Protein AF-A0A420HDI6-F1 (afdb_monomer)

Solvent-accessible surface area (backbone atoms only — not comparable to full-atom values): 6795 Å² total; per-residue (Å²): 134,84,81,79,83,80,74,70,61,40,79,44,73,47,68,53,88,83,75,74,81,52,66,47,82,46,78,45,56,69,89,54,77,85,88,84,82,95,74,91,57,77,62,56,55,53,51,51,48,51,65,66,46,51,60,56,54,50,50,51,53,51,53,56,70,74,46,60,88,82,56,79,60,80,68,58,57,52,52,54,52,52,51,57,55,65,74,48,72,84,78,66,77,85,80,72,88,76,89,76,134

pLDDT: mean 70.26, std 17.14, range [33.72, 93.38]

Nearest PDB structures (foldseek):
  6yws-assembly1_X  TM=9.882E-01  e=3.184E-02  Neurospora crassa OR74A

Structure (mmCIF, N/CA/C/O backbone):
data_AF-A0A420HDI6-F1
#
_entry.id   AF-A0A420HDI6-F1
#
loop_
_atom_site.group_PDB
_atom_site.id
_atom_site.type_symbol
_atom_site.label_atom_id
_atom_site.label_alt_id
_atom_site.label_comp_id
_atom_site.label_asym_id
_atom_site.label_entity_id
_atom_site.label_seq_id
_atom_site.pdbx_PDB_ins_code
_atom_site.Cartn_x
_atom_site.Cartn_y
_atom_site.Cartn_z
_atom_site.occupancy
_atom_site.B_iso_or_equiv
_atom_site.auth_seq_id
_atom_site.auth_comp_id
_atom_site.auth_asym_id
_atom_site.auth_atom_id
_atom_site.pdbx_PDB_model_num
ATOM 1 N N . MET A 1 1 ? -10.995 -6.901 36.959 1.00 53.78 1 MET A N 1
ATOM 2 C CA . MET A 1 1 ? -10.329 -6.450 35.713 1.00 53.78 1 MET A CA 1
ATOM 3 C C . MET A 1 1 ? -11.334 -5.670 34.866 1.00 53.78 1 MET A C 1
ATOM 5 O O . MET A 1 1 ? -12.302 -6.266 34.411 1.00 53.78 1 MET A O 1
ATOM 9 N N . ALA A 1 2 ? -11.171 -4.355 34.689 1.00 76.69 2 ALA A N 1
ATOM 10 C CA . ALA A 1 2 ? -12.068 -3.573 33.831 1.00 76.69 2 ALA A CA 1
ATOM 11 C C . ALA A 1 2 ? -11.808 -3.894 32.348 1.00 76.69 2 ALA A C 1
ATOM 13 O O . ALA A 1 2 ? -10.660 -3.972 31.907 1.00 76.69 2 ALA A O 1
ATOM 14 N N . LYS A 1 3 ? -12.872 -4.114 31.572 1.00 77.31 3 LYS A N 1
ATOM 15 C CA . LYS A 1 3 ? -12.772 -4.514 30.164 1.00 77.31 3 LYS A CA 1
ATOM 16 C C . LYS A 1 3 ? -12.265 -3.331 29.334 1.00 77.31 3 LYS A C 1
ATOM 18 O O . LYS A 1 3 ? -12.928 -2.300 29.263 1.00 77.31 3 LYS A O 1
ATOM 23 N N . LYS A 1 4 ? -11.090 -3.476 28.710 1.00 83.69 4 LYS A N 1
ATOM 24 C CA . LYS A 1 4 ? -10.487 -2.425 27.873 1.00 83.69 4 LYS A CA 1
ATOM 25 C C . LYS A 1 4 ? -11.460 -2.025 26.747 1.00 83.69 4 LYS A C 1
ATOM 27 O O . LYS A 1 4 ? -11.947 -2.915 26.038 1.00 83.69 4 LYS A O 1
ATOM 32 N N . PRO A 1 5 ? -11.756 -0.726 26.565 1.00 85.56 5 PRO A N 1
ATOM 33 C CA . PRO A 1 5 ? -12.704 -0.282 25.553 1.00 85.56 5 PRO A CA 1
ATOM 34 C C . PRO A 1 5 ? -12.176 -0.575 24.143 1.00 85.56 5 PRO A C 1
ATOM 36 O O . PRO A 1 5 ? -10.997 -0.388 23.837 1.00 85.56 5 PRO A O 1
ATOM 39 N N . LYS A 1 6 ? -13.060 -1.051 23.260 1.00 84.38 6 LYS A N 1
ATOM 40 C CA . LYS A 1 6 ? -12.726 -1.324 21.856 1.00 84.38 6 LYS A CA 1
ATOM 41 C C . LYS A 1 6 ? -12.580 -0.001 21.094 1.00 84.38 6 LYS A C 1
ATOM 43 O O . LYS A 1 6 ? -13.492 0.817 21.106 1.00 84.38 6 LYS A O 1
ATOM 48 N N . SER A 1 7 ? -11.467 0.169 20.372 1.00 86.25 7 SER A N 1
ATOM 49 C CA . SER A 1 7 ? -11.235 1.343 19.507 1.00 86.25 7 SER A CA 1
ATOM 50 C C . SER A 1 7 ? -12.353 1.552 18.468 1.00 86.25 7 SER A C 1
ATOM 52 O O . SER A 1 7 ? -12.913 0.597 17.930 1.00 86.25 7 SER A O 1
ATOM 54 N N . ARG A 1 8 ? -12.675 2.802 18.135 1.00 90.31 8 ARG A N 1
ATOM 55 C CA . ARG A 1 8 ? -13.686 3.132 17.109 1.00 90.31 8 ARG A CA 1
ATOM 56 C C . ARG A 1 8 ? -13.168 2.916 15.682 1.00 90.31 8 ARG A C 1
ATOM 58 O O . ARG A 1 8 ? -13.955 2.754 14.746 1.00 90.31 8 ARG A O 1
ATOM 65 N N . THR A 1 9 ? -11.849 2.850 15.534 1.00 91.38 9 THR A N 1
ATOM 66 C CA . THR A 1 9 ? -11.162 2.924 14.247 1.00 91.38 9 THR A CA 1
ATOM 67 C C . THR A 1 9 ? -10.203 1.751 14.077 1.00 91.38 9 THR A C 1
ATOM 69 O O . THR A 1 9 ? -9.606 1.274 15.044 1.00 91.38 9 THR A O 1
ATOM 72 N N . ILE A 1 10 ? -10.081 1.260 12.846 1.00 91.44 10 ILE A N 1
ATOM 73 C CA . ILE A 1 10 ? -9.206 0.147 12.468 1.00 91.44 10 ILE A CA 1
ATOM 74 C C . ILE A 1 10 ? -8.238 0.575 11.376 1.00 91.44 10 ILE A C 1
ATOM 76 O O . ILE A 1 10 ? -8.618 1.289 10.447 1.00 91.44 10 ILE A O 1
ATOM 80 N N . ALA A 1 11 ? -6.996 0.108 11.488 1.00 91.75 11 ALA A N 1
ATOM 81 C CA . ALA A 1 11 ? -6.035 0.162 10.400 1.00 91.75 11 ALA A CA 1
ATOM 82 C C . ALA A 1 11 ? -6.333 -0.973 9.413 1.00 91.75 11 ALA A C 1
ATOM 84 O O . ALA A 1 11 ? -6.567 -2.114 9.813 1.00 91.75 11 ALA A O 1
ATOM 85 N N . VAL A 1 12 ? -6.350 -0.653 8.126 1.00 90.19 12 VAL A N 1
ATOM 86 C CA . VAL A 1 12 ? -6.668 -1.568 7.030 1.00 90.19 12 VAL A CA 1
ATOM 87 C C . VAL A 1 12 ? -5.618 -1.405 5.944 1.00 90.19 12 VAL A C 1
ATOM 89 O O . VAL A 1 12 ? -5.164 -0.294 5.675 1.00 90.19 12 VAL A O 1
ATOM 92 N N . ARG A 1 13 ? -5.245 -2.514 5.307 1.00 92.12 13 ARG A N 1
ATOM 93 C CA . ARG A 1 13 ? -4.379 -2.522 4.128 1.00 92.12 13 ARG A CA 1
ATOM 94 C C . ARG A 1 13 ? -5.252 -2.548 2.879 1.00 92.12 13 ARG A C 1
ATOM 96 O O . ARG A 1 13 ? -6.006 -3.495 2.683 1.00 92.12 13 ARG A O 1
ATOM 103 N N . LEU A 1 14 ? -5.169 -1.502 2.063 1.00 89.38 14 LEU A N 1
ATOM 104 C CA . LEU A 1 14 ? -5.695 -1.519 0.698 1.00 89.38 14 LEU A CA 1
ATOM 105 C C . LEU A 1 14 ? -4.643 -2.144 -0.207 1.00 89.38 14 LEU A C 1
ATOM 107 O O . LEU A 1 14 ? -3.536 -1.615 -0.283 1.00 89.38 14 LEU A O 1
ATOM 111 N N . ILE 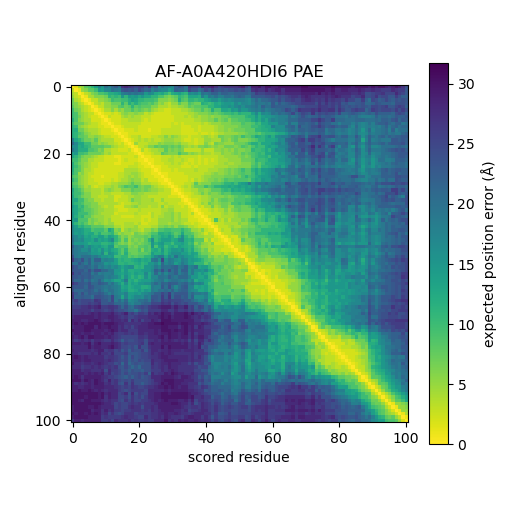A 1 15 ? -4.996 -3.257 -0.841 1.00 90.44 15 ILE A N 1
ATOM 112 C CA . ILE A 1 15 ? -4.116 -4.045 -1.707 1.00 90.44 15 ILE A CA 1
ATOM 113 C C . ILE A 1 15 ? -4.334 -3.605 -3.160 1.00 90.44 15 ILE A C 1
ATOM 115 O O . ILE A 1 15 ? -5.478 -3.382 -3.561 1.00 90.44 15 ILE A O 1
ATOM 119 N N . SER A 1 16 ? -3.248 -3.458 -3.923 1.00 87.44 16 SER A N 1
ATOM 120 C CA . SER A 1 16 ? -3.304 -3.139 -5.355 1.00 87.44 16 SER A CA 1
ATOM 121 C C . SER A 1 16 ? -3.992 -4.243 -6.166 1.00 87.44 16 SER A C 1
ATOM 123 O O . SER A 1 16 ? -3.824 -5.432 -5.890 1.00 87.44 16 SER A O 1
ATOM 125 N N . MET A 1 17 ? -4.752 -3.852 -7.192 1.00 88.69 17 MET A N 1
ATOM 126 C CA . MET A 1 17 ? -5.451 -4.789 -8.079 1.00 88.69 17 MET A CA 1
ATOM 127 C C . MET A 1 17 ? -4.540 -5.396 -9.151 1.00 88.69 17 MET A C 1
ATOM 129 O O . MET A 1 17 ? -4.863 -6.460 -9.670 1.00 88.69 17 MET A O 1
ATOM 133 N N . ALA A 1 18 ? -3.389 -4.786 -9.453 1.00 85.56 18 ALA A N 1
ATOM 134 C CA . ALA A 1 18 ? -2.469 -5.297 -10.472 1.00 85.56 18 ALA A CA 1
ATOM 135 C C . ALA A 1 18 ? -1.512 -6.389 -9.968 1.00 85.56 18 ALA A C 1
ATOM 137 O O . ALA A 1 18 ? -0.492 -6.662 -10.596 1.00 85.56 18 ALA A O 1
ATOM 138 N N . MET A 1 19 ? -1.825 -7.016 -8.828 1.00 85.31 19 MET A N 1
ATOM 139 C CA . MET A 1 19 ? -1.072 -8.149 -8.269 1.00 85.31 19 MET A CA 1
ATOM 140 C C . MET A 1 19 ? 0.427 -7.858 -8.046 1.00 8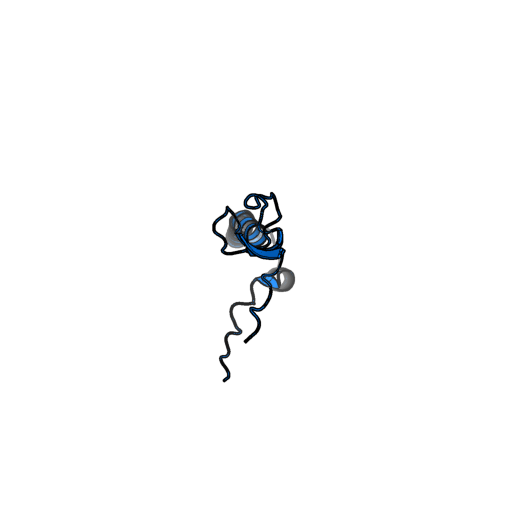5.31 19 MET A C 1
ATOM 142 O O . MET A 1 19 ? 1.257 -8.760 -8.080 1.00 85.31 19 MET A O 1
ATOM 146 N N . THR A 1 20 ? 0.786 -6.601 -7.776 1.00 85.75 20 THR A N 1
ATOM 147 C CA . THR A 1 20 ? 2.171 -6.154 -7.520 1.00 85.75 20 THR A CA 1
ATOM 148 C C . THR A 1 20 ? 2.650 -6.395 -6.090 1.00 85.75 20 THR A C 1
ATOM 150 O O . THR A 1 20 ? 3.829 -6.220 -5.791 1.00 85.75 20 THR A O 1
ATOM 153 N N . GLY A 1 21 ? 1.734 -6.729 -5.177 1.00 85.94 21 GLY A N 1
ATOM 154 C CA . GLY A 1 21 ? 2.013 -6.806 -3.742 1.00 85.94 21 GLY A CA 1
ATOM 155 C C . GLY A 1 21 ? 2.088 -5.446 -3.034 1.00 85.94 21 GLY A C 1
ATOM 156 O O . GLY A 1 21 ? 2.270 -5.417 -1.816 1.00 85.94 21 GLY A O 1
ATOM 157 N N . TYR A 1 22 ? 1.903 -4.321 -3.739 1.00 88.25 22 TYR A N 1
ATOM 158 C CA . TYR A 1 22 ? 1.841 -3.002 -3.108 1.00 88.25 22 TYR A CA 1
ATOM 159 C C . TYR A 1 22 ? 0.570 -2.855 -2.260 1.00 88.25 22 TYR A C 1
ATOM 161 O O . TYR A 1 22 ? -0.538 -3.209 -2.681 1.00 88.25 22 TYR A O 1
ATOM 169 N N . TYR A 1 23 ? 0.722 -2.295 -1.058 1.00 90.38 23 TYR A N 1
ATOM 170 C CA . TYR A 1 23 ? -0.402 -1.953 -0.200 1.00 90.38 23 TYR A CA 1
ATOM 171 C C . TYR A 1 23 ? -0.212 -0.603 0.482 1.00 90.38 23 TYR A C 1
ATOM 173 O O . TYR A 1 23 ? 0.899 -0.188 0.815 1.00 90.38 23 TYR A O 1
ATOM 181 N N . LYS A 1 24 ? -1.332 0.067 0.760 1.00 88.94 24 LYS A N 1
ATOM 182 C CA . LYS A 1 24 ? -1.357 1.301 1.548 1.00 88.94 24 LYS A CA 1
ATOM 183 C C . LYS A 1 24 ? -2.169 1.108 2.818 1.00 88.94 24 LYS A C 1
ATOM 185 O O . LYS A 1 24 ? -3.334 0.711 2.770 1.00 88.94 24 LYS A O 1
ATOM 190 N N . THR A 1 25 ? -1.555 1.421 3.955 1.00 92.12 25 THR A N 1
ATOM 191 C CA . THR A 1 25 ? -2.232 1.405 5.252 1.00 92.12 25 THR A CA 1
ATOM 192 C C . THR A 1 25 ? -3.089 2.654 5.388 1.00 92.12 25 THR A C 1
ATOM 194 O O . THR A 1 25 ? -2.582 3.770 5.299 1.00 92.12 25 THR A O 1
ATOM 197 N N . LEU A 1 26 ? -4.387 2.468 5.603 1.00 90.50 26 LEU A N 1
ATOM 198 C CA . LEU A 1 26 ? -5.337 3.535 5.897 1.00 90.50 26 LEU A CA 1
ATOM 199 C C . LEU A 1 26 ? -6.114 3.212 7.165 1.00 90.50 26 LEU A C 1
ATOM 201 O O . LEU A 1 26 ? -6.153 2.077 7.632 1.00 90.50 26 LEU A O 1
ATOM 205 N N . VAL A 1 27 ? -6.763 4.231 7.705 1.00 92.44 27 VAL A N 1
ATOM 206 C CA . VAL A 1 27 ? -7.526 4.150 8.941 1.00 92.44 27 VAL A CA 1
ATOM 207 C C . VAL A 1 27 ? -8.998 4.385 8.602 1.00 92.44 27 VAL A C 1
ATOM 209 O O . VAL A 1 27 ? -9.325 5.366 7.937 1.00 92.44 27 VAL A O 1
ATOM 212 N N . ARG A 1 28 ? -9.889 3.477 9.020 1.00 91.69 28 ARG A N 1
ATOM 213 C CA . ARG A 1 28 ? -11.341 3.596 8.793 1.00 91.69 28 ARG A CA 1
ATOM 214 C C . ARG A 1 28 ? -12.165 3.288 10.045 1.00 91.69 28 ARG A C 1
ATOM 216 O O . ARG A 1 28 ? -11.744 2.452 10.851 1.00 91.69 28 ARG A O 1
ATOM 223 N N . PRO A 1 29 ? -13.359 3.882 10.210 1.00 93.38 29 PRO A N 1
ATOM 224 C CA . PRO A 1 29 ? -14.308 3.465 11.239 1.00 93.38 29 PRO A CA 1
ATOM 225 C C . PRO A 1 29 ? -14.753 2.008 11.049 1.00 93.38 29 PRO A C 1
ATOM 227 O O . PRO A 1 29 ? -14.939 1.548 9.918 1.00 93.38 29 PRO A O 1
ATOM 230 N N . ARG A 1 30 ? -14.956 1.281 12.157 1.00 88.19 30 ARG A N 1
ATOM 231 C CA . ARG A 1 30 ? -15.353 -0.144 12.133 1.00 88.19 30 ARG A CA 1
ATOM 232 C C . ARG A 1 30 ? -16.717 -0.396 11.491 1.00 88.19 30 ARG A C 1
ATOM 234 O O . ARG A 1 30 ? -16.896 -1.426 10.856 1.00 88.19 30 ARG A O 1
ATOM 241 N N . THR A 1 31 ? -17.648 0.539 11.647 1.00 90.75 31 THR A N 1
ATOM 242 C CA . THR A 1 31 ? -19.024 0.439 11.138 1.00 90.75 31 THR A CA 1
ATOM 243 C C . THR A 1 31 ? -19.141 0.718 9.639 1.00 90.75 31 THR A C 1
ATOM 245 O O . THR A 1 31 ? -20.174 0.428 9.047 1.00 90.75 31 THR A O 1
ATOM 248 N N . HIS A 1 32 ? -18.102 1.279 9.011 1.00 90.00 32 HIS A N 1
ATOM 249 C CA . HIS A 1 32 ? -1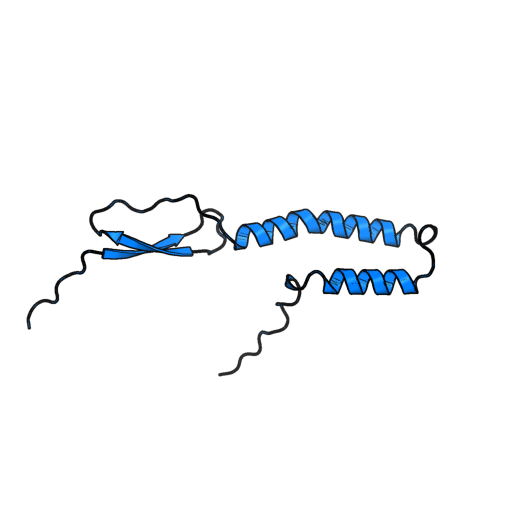8.127 1.602 7.588 1.00 90.00 32 HIS A CA 1
ATOM 250 C C . HIS A 1 32 ? -17.918 0.354 6.714 1.00 90.00 32 HIS A C 1
ATOM 252 O O . HIS A 1 32 ? -17.344 -0.649 7.150 1.00 90.00 32 HIS A O 1
ATOM 258 N N . ARG A 1 33 ? -18.326 0.437 5.445 1.00 89.50 33 ARG A N 1
ATOM 259 C CA . ARG A 1 33 ? -18.040 -0.579 4.424 1.00 89.50 33 ARG A CA 1
ATOM 260 C C . ARG A 1 33 ? -16.526 -0.690 4.149 1.00 89.50 33 ARG A C 1
ATOM 262 O O . ARG A 1 33 ? -15.775 0.244 4.468 1.00 89.50 33 ARG A O 1
ATOM 269 N N . PRO A 1 34 ? -16.056 -1.816 3.582 1.00 88.44 34 PRO A N 1
ATOM 270 C CA . PRO A 1 34 ? -14.686 -1.940 3.093 1.00 88.44 34 PRO A CA 1
ATOM 271 C C . PRO A 1 34 ? -14.328 -0.799 2.134 1.00 88.44 34 PRO A C 1
ATOM 273 O O . PRO A 1 34 ? -15.185 -0.292 1.416 1.00 88.44 34 PRO A O 1
ATOM 276 N N . LEU A 1 35 ? -13.066 -0.373 2.158 1.00 88.62 35 LEU A N 1
ATOM 277 C CA . LEU A 1 35 ? -12.588 0.698 1.289 1.00 88.62 35 LEU A CA 1
ATOM 278 C C . LEU A 1 35 ? -12.203 0.126 -0.077 1.00 88.62 35 LEU A C 1
ATOM 280 O O . LEU A 1 35 ? -11.479 -0.865 -0.139 1.00 88.62 35 LEU A O 1
ATOM 284 N N . SER A 1 36 ? 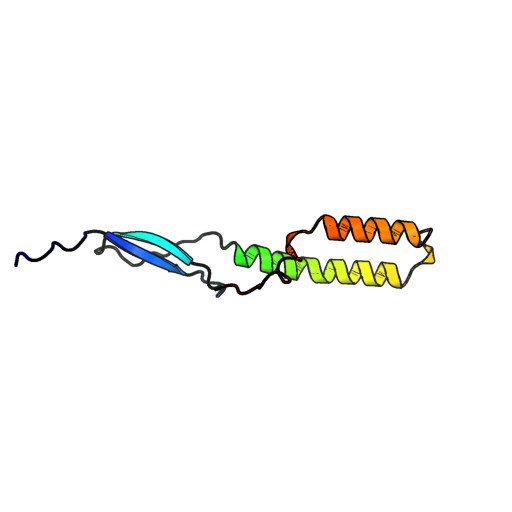-12.615 0.804 -1.143 1.00 86.50 36 SER A N 1
ATOM 285 C CA . SER A 1 36 ? -12.128 0.627 -2.511 1.00 86.50 36 SER A CA 1
ATOM 286 C C . SER A 1 36 ? -11.750 2.004 -3.056 1.00 86.50 36 SER A C 1
ATOM 288 O O . SER A 1 36 ? -12.500 2.968 -2.910 1.00 86.50 36 SER A O 1
ATOM 290 N N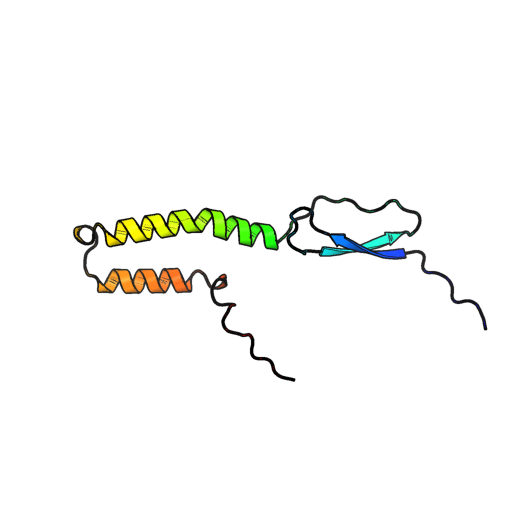 . MET A 1 37 ? -10.536 2.146 -3.587 1.00 89.25 37 MET A N 1
ATOM 291 C CA . MET A 1 37 ? -10.014 3.428 -4.068 1.00 89.25 37 MET A CA 1
ATOM 292 C C . MET A 1 37 ? -9.139 3.206 -5.293 1.00 89.25 37 MET A C 1
ATOM 294 O O . MET A 1 37 ? -8.361 2.255 -5.319 1.00 89.25 37 MET A O 1
ATOM 298 N N . LEU A 1 38 ? -9.196 4.137 -6.243 1.00 88.19 38 LEU A N 1
ATOM 299 C CA . LEU A 1 38 ? -8.220 4.231 -7.324 1.00 88.19 38 LEU A CA 1
ATOM 300 C C . LEU A 1 38 ? -7.026 5.052 -6.834 1.00 88.19 38 LEU A C 1
ATOM 302 O O . LEU A 1 38 ? -7.161 6.232 -6.507 1.00 88.19 38 LEU A O 1
ATOM 306 N N . LYS A 1 39 ? -5.867 4.406 -6.714 1.00 86.62 39 LYS A N 1
ATOM 307 C CA . LYS A 1 39 ? -4.611 5.029 -6.286 1.00 86.62 39 LYS A CA 1
ATOM 308 C C . LYS A 1 39 ? -3.473 4.576 -7.178 1.00 86.62 39 LYS A C 1
ATOM 310 O O . LYS A 1 39 ? -3.534 3.516 -7.785 1.00 86.62 39 LYS A O 1
ATOM 315 N N . TYR A 1 40 ? -2.435 5.399 -7.204 1.00 86.19 40 TYR A N 1
ATOM 316 C CA . TYR A 1 40 ? -1.197 5.085 -7.889 1.00 86.19 40 TYR A CA 1
ATOM 317 C C . TYR A 1 40 ? -0.461 3.921 -7.215 1.00 86.19 40 TYR A C 1
ATOM 319 O O . TYR A 1 40 ? -0.259 3.940 -5.995 1.00 86.19 40 TYR A O 1
ATOM 327 N N . ASP A 1 41 ? -0.036 2.958 -8.032 1.00 86.12 41 ASP A N 1
ATOM 328 C CA . ASP A 1 41 ? 0.874 1.885 -7.658 1.00 86.12 41 ASP A CA 1
ATOM 329 C C . ASP A 1 41 ? 2.276 2.172 -8.237 1.00 86.12 41 ASP A C 1
ATOM 331 O O . ASP A 1 41 ? 2.470 2.123 -9.458 1.00 86.12 41 ASP A O 1
ATOM 335 N N . PRO A 1 42 ? 3.272 2.495 -7.392 1.00 84.25 42 PRO A N 1
ATOM 336 C CA . PRO A 1 42 ? 4.622 2.787 -7.859 1.00 84.25 42 PRO A CA 1
ATOM 337 C C . PRO A 1 42 ? 5.335 1.575 -8.466 1.00 84.25 42 PRO A C 1
ATOM 339 O O . PRO A 1 42 ? 6.307 1.760 -9.193 1.00 84.25 42 PRO A O 1
ATOM 342 N N . VAL A 1 43 ? 4.897 0.346 -8.184 1.00 80.62 43 VAL A N 1
ATOM 343 C CA . VAL A 1 43 ?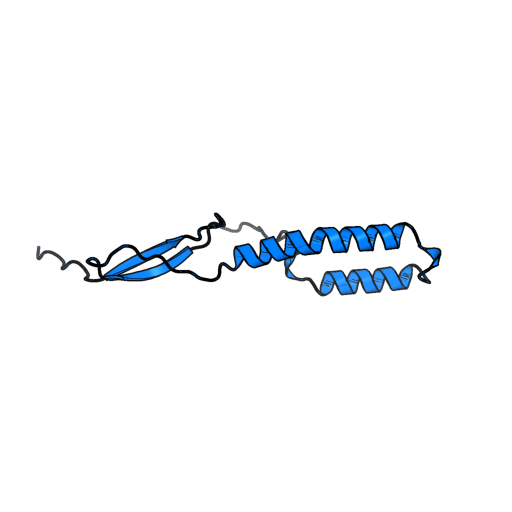 5.528 -0.863 -8.728 1.00 80.62 43 VAL A CA 1
ATOM 344 C C . VAL A 1 43 ? 5.130 -1.052 -10.189 1.00 80.62 43 VAL A C 1
ATOM 346 O O . VAL A 1 43 ? 5.974 -1.370 -11.027 1.00 80.62 43 VAL A O 1
ATOM 349 N N . GLU A 1 44 ? 3.865 -0.790 -10.521 1.00 76.88 44 GLU A N 1
ATOM 350 C CA . GLU A 1 44 ? 3.368 -0.898 -11.895 1.00 76.88 44 GLU A CA 1
ATOM 351 C C . GLU A 1 44 ? 4.101 0.046 -12.842 1.00 76.88 44 GLU A C 1
ATOM 353 O O . GLU A 1 44 ? 4.486 -0.359 -13.935 1.00 76.88 44 GLU A O 1
ATOM 358 N N . SER A 1 45 ? 4.342 1.293 -12.438 1.00 75.56 45 SER A N 1
ATOM 359 C CA . SER A 1 45 ? 5.005 2.270 -13.307 1.00 75.56 45 SER A CA 1
ATOM 360 C C . SER A 1 45 ? 6.449 1.883 -13.627 1.00 75.56 45 SER A C 1
ATOM 362 O O . SER A 1 45 ? 6.895 2.054 -14.762 1.00 75.56 45 SER A O 1
ATOM 364 N N . VAL A 1 46 ? 7.169 1.297 -12.667 1.00 70.25 46 VAL A N 1
ATOM 365 C CA . VAL A 1 46 ? 8.527 0.779 -12.874 1.00 70.25 46 VAL A CA 1
ATOM 366 C C . VAL A 1 46 ? 8.499 -0.413 -13.833 1.00 70.25 46 VAL A C 1
ATOM 368 O O . VAL A 1 46 ? 9.282 -0.455 -14.784 1.00 70.25 46 VAL A O 1
ATOM 371 N N . VAL A 1 47 ? 7.559 -1.344 -13.648 1.00 69.81 47 VAL A N 1
ATOM 372 C CA . VAL A 1 47 ? 7.407 -2.530 -14.509 1.00 69.81 47 VAL A CA 1
ATOM 373 C C . VAL A 1 47 ? 6.987 -2.150 -15.929 1.00 69.81 47 VAL A C 1
ATOM 375 O O . VAL A 1 47 ? 7.554 -2.655 -16.899 1.00 69.81 47 VAL A O 1
ATOM 378 N N . LEU A 1 48 ? 6.015 -1.251 -16.076 1.00 68.31 48 LEU A N 1
ATOM 379 C CA . LEU A 1 48 ? 5.540 -0.776 -17.374 1.00 68.31 48 LEU A CA 1
ATOM 380 C C . LEU A 1 48 ? 6.638 -0.015 -18.110 1.00 68.31 48 LEU A C 1
ATOM 382 O O . LEU A 1 48 ? 6.839 -0.242 -19.304 1.00 68.31 48 LEU A O 1
ATOM 386 N N . ARG A 1 49 ? 7.403 0.830 -17.414 1.00 64.81 49 ARG A N 1
ATOM 387 C CA . ARG A 1 49 ? 8.537 1.542 -18.013 1.00 64.81 49 ARG A CA 1
ATOM 388 C C . ARG A 1 49 ? 9.619 0.577 -18.486 1.00 64.81 49 ARG A C 1
ATOM 390 O O . ARG A 1 49 ? 10.084 0.712 -19.612 1.00 64.81 49 ARG A O 1
ATOM 397 N N . ALA A 1 50 ? 9.966 -0.427 -17.684 1.00 67.00 50 ALA A N 1
ATOM 398 C CA . ALA A 1 50 ? 10.912 -1.462 -18.091 1.00 67.00 50 ALA A CA 1
ATOM 399 C C . ALA A 1 50 ? 10.414 -2.246 -19.320 1.00 67.00 50 ALA A C 1
ATOM 401 O O . ALA A 1 50 ? 11.154 -2.401 -20.289 1.00 67.00 50 ALA A O 1
ATOM 402 N N . LYS A 1 51 ? 9.147 -2.680 -19.332 1.00 64.75 51 LYS A N 1
ATOM 403 C CA . LYS A 1 51 ? 8.561 -3.439 -20.454 1.00 64.75 51 LYS A CA 1
ATOM 404 C C . LYS A 1 51 ? 8.475 -2.640 -21.752 1.00 64.75 51 LYS A C 1
ATOM 406 O O . LYS A 1 51 ? 8.705 -3.199 -22.817 1.00 64.75 51 LYS A O 1
ATOM 411 N N . THR A 1 52 ? 8.134 -1.359 -21.673 1.00 67.25 52 THR A N 1
ATOM 412 C CA . THR A 1 52 ? 7.943 -0.505 -22.857 1.00 67.25 52 THR A CA 1
ATOM 413 C C . THR A 1 52 ? 9.258 0.002 -23.443 1.00 67.25 52 THR A C 1
ATOM 415 O O . THR A 1 52 ? 9.364 0.141 -24.658 1.00 67.25 52 THR A O 1
ATOM 418 N N . TRP A 1 53 ? 10.281 0.229 -22.615 1.00 59.09 53 TRP A N 1
ATOM 419 C CA . TRP A 1 53 ? 11.576 0.741 -23.079 1.00 59.09 53 TRP A CA 1
ATOM 420 C C . TRP A 1 53 ? 12.569 -0.348 -23.500 1.00 59.09 53 TRP A C 1
ATOM 422 O O . TRP A 1 53 ? 13.412 -0.091 -24.357 1.00 59.09 53 TRP A O 1
ATOM 432 N N . TRP A 1 54 ? 12.475 -1.562 -22.948 1.00 59.53 54 TRP A N 1
ATOM 433 C CA . TRP A 1 54 ? 13.394 -2.667 -23.260 1.00 59.53 54 TRP A CA 1
ATOM 434 C C . TRP A 1 54 ? 13.450 -3.080 -24.748 1.00 59.53 54 TRP A C 1
ATOM 436 O O . TRP A 1 54 ? 14.542 -3.355 -25.250 1.00 59.53 54 TRP A O 1
ATOM 446 N N . PRO A 1 55 ? 12.335 -3.104 -25.504 1.00 70.25 55 PRO A N 1
ATOM 447 C CA . PRO A 1 55 ? 12.375 -3.411 -26.934 1.00 70.25 55 PRO A CA 1
ATOM 448 C C . PRO A 1 55 ? 13.071 -2.313 -27.745 1.00 70.25 55 PRO A C 1
ATOM 450 O O . PRO A 1 55 ? 13.833 -2.611 -28.663 1.00 70.25 55 PRO A O 1
ATOM 453 N N . VAL A 1 56 ? 12.851 -1.047 -27.375 1.00 71.69 56 VAL A N 1
ATOM 454 C CA . VAL A 1 56 ? 13.425 0.122 -28.056 1.00 71.69 56 VAL A CA 1
ATOM 455 C C . VAL A 1 56 ? 14.941 0.146 -27.884 1.00 71.69 56 VAL A C 1
ATOM 457 O O . VAL A 1 56 ? 15.673 0.320 -28.857 1.00 71.69 56 VAL A O 1
ATOM 460 N N . THR A 1 57 ? 15.437 -0.108 -26.671 1.00 67.12 57 THR A N 1
ATOM 461 C CA . THR A 1 57 ? 16.883 -0.166 -26.417 1.00 67.12 57 THR A CA 1
ATOM 462 C C . THR A 1 57 ? 17.545 -1.354 -27.115 1.00 67.12 57 THR A C 1
ATOM 464 O O . THR A 1 57 ? 18.626 -1.186 -27.677 1.00 67.12 57 THR A O 1
ATOM 467 N N . LYS A 1 58 ? 16.895 -2.527 -27.174 1.00 67.88 58 LYS A N 1
ATOM 468 C CA . LYS A 1 58 ? 17.405 -3.674 -27.949 1.00 67.88 58 LYS A CA 1
ATOM 469 C C . LYS A 1 58 ? 17.460 -3.406 -29.450 1.00 67.88 58 LYS A C 1
ATOM 471 O O . LYS A 1 58 ? 18.416 -3.824 -30.099 1.00 67.88 58 LYS A O 1
ATOM 476 N N . TYR A 1 59 ? 16.454 -2.733 -30.004 1.00 69.81 59 TYR A N 1
ATOM 477 C CA . TYR A 1 59 ? 16.429 -2.378 -31.422 1.00 69.81 59 TYR A CA 1
ATOM 478 C C . TYR A 1 59 ? 17.561 -1.407 -31.768 1.00 69.81 59 TYR A C 1
ATOM 480 O O . TYR A 1 59 ? 18.318 -1.662 -32.700 1.00 69.81 59 TYR A O 1
ATOM 488 N N . ILE A 1 60 ? 17.748 -0.362 -30.959 1.00 69.31 60 ILE A N 1
ATOM 489 C CA . ILE A 1 60 ? 18.852 0.596 -31.120 1.00 69.31 60 ILE A CA 1
ATOM 490 C C . ILE A 1 60 ? 20.207 -0.113 -31.025 1.00 69.31 60 ILE A C 1
ATOM 492 O O . ILE A 1 60 ? 21.066 0.102 -31.873 1.00 69.31 60 ILE A O 1
ATOM 496 N N . GLN A 1 61 ? 20.390 -1.007 -30.048 1.00 63.47 61 GLN A N 1
ATOM 497 C CA . GLN A 1 61 ? 21.636 -1.760 -29.890 1.00 63.47 61 GLN A CA 1
ATOM 498 C C . GLN A 1 61 ? 21.912 -2.691 -31.082 1.00 63.47 61 GLN A C 1
ATOM 500 O O . GLN A 1 61 ? 23.055 -2.810 -31.513 1.00 63.47 61 GLN A O 1
ATOM 505 N N . LYS A 1 62 ? 20.874 -3.320 -31.650 1.00 65.50 62 LYS A N 1
ATOM 506 C CA . LYS A 1 62 ? 21.002 -4.160 -32.850 1.00 65.50 62 LYS A CA 1
ATOM 507 C C . LYS A 1 62 ? 21.349 -3.331 -34.089 1.00 65.50 62 LYS A C 1
ATOM 509 O O . LYS A 1 62 ? 22.197 -3.752 -34.863 1.00 65.50 62 LYS A O 1
ATOM 514 N N . VAL A 1 63 ? 20.731 -2.163 -34.262 1.00 67.19 63 VAL A N 1
ATOM 515 C CA . VAL A 1 63 ? 21.027 -1.252 -35.381 1.00 67.19 63 VAL A CA 1
ATOM 516 C C . VAL A 1 63 ? 22.450 -0.695 -35.275 1.00 67.19 63 VAL A C 1
ATOM 518 O O . VAL A 1 63 ? 23.171 -0.723 -36.267 1.00 67.19 63 VAL A O 1
ATOM 521 N N . LEU A 1 64 ? 22.893 -0.296 -34.075 1.00 63.81 64 LEU A N 1
ATOM 522 C CA . LEU A 1 64 ? 24.279 0.128 -33.835 1.00 63.81 64 LEU A CA 1
ATOM 523 C C . LEU A 1 64 ? 25.300 -0.982 -34.135 1.00 63.81 64 LEU A C 1
ATOM 525 O O . LEU A 1 64 ? 26.396 -0.689 -34.594 1.00 63.81 64 LEU A O 1
ATOM 529 N N . PHE A 1 65 ? 24.959 -2.248 -33.871 1.00 62.22 65 PHE A N 1
ATOM 530 C CA . PHE A 1 65 ? 25.866 -3.379 -34.093 1.00 62.22 65 PHE A CA 1
ATOM 531 C C . PHE A 1 65 ? 25.951 -3.815 -35.567 1.00 62.22 65 PHE A C 1
ATOM 533 O O . PHE A 1 65 ? 26.964 -4.365 -35.985 1.00 62.22 65 PHE A O 1
ATOM 540 N N . VAL A 1 66 ? 24.896 -3.588 -36.357 1.00 64.44 66 VAL A N 1
ATOM 541 C CA . VAL A 1 66 ? 24.817 -4.010 -37.770 1.00 64.44 66 VAL A CA 1
ATOM 542 C C . VAL A 1 66 ? 25.365 -2.950 -38.735 1.00 64.44 66 VAL A C 1
ATOM 544 O O . VAL A 1 66 ? 25.725 -3.294 -39.854 1.00 64.44 66 VAL A O 1
ATOM 547 N N . MET A 1 67 ? 25.468 -1.683 -38.321 1.00 54.31 67 MET A N 1
ATOM 548 C CA . MET A 1 67 ? 25.940 -0.572 -39.165 1.00 54.31 67 MET A CA 1
ATOM 549 C C . MET A 1 67 ? 27.059 0.231 -38.471 1.00 54.31 67 MET A C 1
ATOM 551 O O . MET A 1 67 ? 26.849 1.395 -38.121 1.00 54.31 67 MET A O 1
ATOM 555 N N . PRO A 1 68 ? 28.254 -0.355 -38.256 1.00 59.00 68 PRO A N 1
ATOM 556 C CA . PRO A 1 68 ? 29.381 0.363 -37.653 1.00 59.00 68 PRO A CA 1
ATOM 557 C C . PRO A 1 68 ? 29.952 1.462 -38.567 1.00 59.00 68 PRO A C 1
ATOM 559 O O . PRO A 1 68 ? 30.663 2.339 -38.099 1.00 59.00 68 PRO A O 1
ATOM 562 N N . GLU A 1 69 ? 29.627 1.444 -39.861 1.00 61.16 69 GLU A N 1
ATOM 563 C CA . GLU A 1 69 ? 30.190 2.351 -40.872 1.00 61.16 69 GLU A CA 1
ATOM 564 C C . GLU A 1 69 ? 29.578 3.765 -40.853 1.00 61.16 69 GLU A C 1
ATOM 566 O O . GLU A 1 69 ? 30.132 4.683 -41.449 1.00 61.16 69 GLU A O 1
ATOM 571 N N . VAL A 1 70 ? 28.452 3.964 -40.156 1.00 60.81 70 VAL A N 1
ATOM 572 C CA . VAL A 1 70 ? 27.727 5.253 -40.112 1.00 60.81 70 VAL A CA 1
ATOM 573 C C . VAL A 1 70 ? 28.126 6.111 -38.900 1.00 60.81 70 VAL A C 1
ATOM 575 O O . VAL A 1 70 ? 27.908 7.321 -38.900 1.00 60.81 70 VAL A O 1
ATOM 578 N N . PHE A 1 71 ? 28.734 5.516 -37.870 1.00 54.66 71 PHE A N 1
ATOM 579 C CA . PHE A 1 71 ? 29.179 6.218 -36.665 1.00 54.66 71 PHE A CA 1
ATOM 580 C C . PHE A 1 71 ? 30.691 6.050 -36.508 1.00 54.66 71 PHE A C 1
ATOM 582 O O . PHE A 1 71 ? 31.168 4.966 -36.186 1.00 54.66 71 PHE A O 1
ATOM 589 N N . GLY A 1 72 ? 31.433 7.130 -36.762 1.00 60.69 72 GLY A N 1
ATOM 590 C CA . GLY A 1 72 ? 32.888 7.167 -36.622 1.00 60.69 72 GLY A CA 1
ATOM 591 C C . GLY A 1 72 ? 33.387 6.757 -35.230 1.00 60.69 72 GLY A C 1
ATOM 592 O O . GLY A 1 72 ? 32.669 6.876 -34.238 1.00 60.69 72 GLY A O 1
ATOM 593 N N . ASP A 1 73 ? 34.630 6.274 -35.220 1.00 62.97 73 ASP A N 1
ATOM 594 C CA . ASP A 1 73 ? 35.502 5.902 -34.100 1.00 62.97 73 ASP A CA 1
ATOM 595 C C . ASP A 1 73 ? 34.865 5.092 -32.937 1.00 62.97 73 ASP A C 1
ATOM 597 O O . ASP A 1 73 ? 34.159 5.632 -32.080 1.00 62.97 73 ASP A O 1
ATOM 601 N N . PRO A 1 74 ? 35.201 3.789 -32.793 1.00 59.16 74 PRO A N 1
ATOM 602 C CA . PRO A 1 74 ? 34.627 2.885 -31.781 1.00 59.16 74 PRO A CA 1
ATOM 603 C C . PRO A 1 74 ? 34.757 3.333 -30.310 1.00 59.16 74 PRO A C 1
ATOM 605 O O . PRO A 1 74 ? 34.031 2.837 -29.446 1.00 59.16 74 PRO A O 1
ATOM 608 N N . LEU A 1 75 ? 35.684 4.249 -30.005 1.00 59.41 75 LEU A N 1
ATOM 609 C CA . LEU A 1 75 ? 35.982 4.730 -28.650 1.00 59.41 75 LEU A CA 1
ATOM 610 C C . LEU A 1 75 ? 34.959 5.763 -28.138 1.00 59.41 75 LEU A C 1
ATOM 612 O O . LEU A 1 75 ? 34.634 5.765 -26.948 1.00 59.41 75 LEU A O 1
ATOM 616 N N . GLU A 1 76 ? 34.377 6.575 -29.024 1.00 57.47 76 GLU A N 1
ATOM 617 C CA . GLU A 1 76 ? 33.366 7.589 -28.678 1.00 57.47 76 GLU A CA 1
ATOM 618 C C . GLU A 1 76 ? 32.013 6.944 -28.334 1.00 57.47 76 GLU A C 1
ATOM 620 O O . GLU A 1 76 ? 31.352 7.301 -27.351 1.00 57.47 76 GLU A O 1
ATOM 625 N N . LEU A 1 77 ? 31.632 5.898 -29.075 1.00 57.19 77 LEU A N 1
ATOM 626 C CA . LEU A 1 77 ? 30.413 5.127 -28.810 1.00 57.19 77 LEU A CA 1
ATOM 627 C C . LEU A 1 77 ? 30.458 4.422 -27.448 1.00 57.19 77 LEU A C 1
ATOM 629 O O . LEU A 1 77 ? 29.434 4.326 -26.764 1.00 57.19 77 LEU A O 1
ATOM 633 N N . HIS A 1 78 ? 31.640 3.979 -27.015 1.00 56.97 78 HIS A N 1
ATOM 634 C CA . HIS A 1 78 ? 31.826 3.339 -25.714 1.00 56.97 78 HIS A CA 1
ATOM 635 C C . HIS A 1 78 ? 31.634 4.339 -24.557 1.00 56.97 78 HIS A C 1
ATOM 637 O O . HIS A 1 78 ? 30.980 4.017 -23.561 1.00 56.97 78 HIS A O 1
ATOM 643 N N . HIS A 1 79 ? 32.108 5.581 -24.705 1.00 55.03 79 HIS A N 1
ATOM 644 C CA . H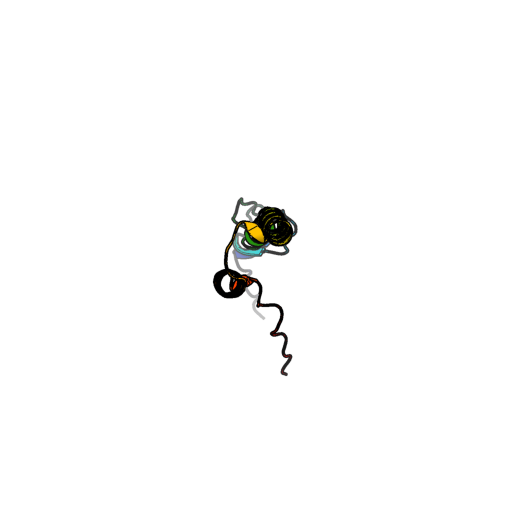IS A 1 79 ? 31.862 6.658 -23.740 1.00 55.03 79 HIS A CA 1
ATOM 645 C C . HIS A 1 79 ? 30.386 7.070 -23.680 1.00 55.03 79 HIS A C 1
ATOM 647 O O . HIS A 1 79 ? 29.832 7.195 -22.584 1.00 55.03 79 HIS A O 1
ATOM 653 N N . ILE A 1 80 ? 29.709 7.195 -24.823 1.00 60.44 80 ILE A N 1
ATOM 654 C CA . ILE A 1 80 ? 28.271 7.508 -24.881 1.00 60.44 80 ILE A CA 1
ATOM 655 C C . ILE A 1 80 ? 27.438 6.386 -24.238 1.00 60.44 80 ILE A C 1
ATOM 657 O O . ILE A 1 80 ? 26.504 6.661 -23.478 1.00 60.44 80 ILE A O 1
ATOM 661 N N . PHE A 1 81 ? 27.801 5.121 -24.462 1.00 56.84 81 PHE A N 1
ATOM 662 C CA . PHE A 1 81 ? 27.131 3.970 -23.850 1.00 56.84 81 PHE A CA 1
ATOM 663 C C . PHE A 1 81 ? 27.327 3.920 -22.325 1.00 56.84 81 PHE A C 1
ATOM 665 O O . PHE A 1 81 ? 26.370 3.674 -21.582 1.00 56.84 81 PHE A O 1
ATOM 672 N N . ILE A 1 82 ? 28.532 4.232 -21.834 1.00 61.12 82 ILE A N 1
ATOM 673 C CA . ILE A 1 82 ? 28.827 4.359 -20.396 1.00 61.12 82 ILE A CA 1
ATOM 674 C C . ILE A 1 82 ? 28.029 5.515 -19.768 1.00 61.12 82 ILE A C 1
ATOM 676 O O . ILE A 1 82 ? 27.469 5.353 -18.679 1.00 61.12 82 ILE A O 1
ATOM 680 N N . ILE A 1 83 ? 27.903 6.655 -20.453 1.00 60.69 83 ILE A N 1
ATOM 681 C CA . ILE A 1 83 ? 27.107 7.810 -19.998 1.00 60.69 83 ILE A CA 1
ATOM 682 C C . ILE A 1 83 ? 25.609 7.463 -19.940 1.00 60.69 83 ILE A C 1
ATOM 684 O O . ILE A 1 83 ? 24.939 7.777 -18.952 1.00 60.69 83 ILE A O 1
ATOM 688 N N . LEU A 1 84 ? 25.080 6.755 -20.942 1.00 57.62 84 LEU A N 1
ATOM 689 C CA . LEU A 1 84 ? 23.692 6.275 -20.966 1.00 57.62 84 LEU A CA 1
ATOM 690 C C . LEU A 1 84 ? 23.402 5.262 -19.847 1.00 57.62 84 LEU A C 1
ATOM 692 O O . LEU A 1 84 ? 22.354 5.352 -19.202 1.00 57.62 84 LEU A O 1
ATOM 696 N N . LYS A 1 85 ? 24.343 4.355 -19.551 1.00 56.41 85 LYS A N 1
ATOM 697 C CA . LYS A 1 85 ? 24.275 3.428 -18.404 1.00 56.41 85 LYS A CA 1
ATOM 698 C C . LYS A 1 85 ? 24.293 4.165 -17.060 1.00 56.41 85 LYS A C 1
ATOM 700 O O . LYS A 1 85 ? 23.501 3.829 -16.183 1.00 56.41 85 LYS A O 1
ATOM 705 N N . LYS A 1 86 ? 25.122 5.205 -16.903 1.00 56.66 86 LYS A N 1
ATOM 706 C CA . LYS A 1 86 ? 25.172 6.046 -15.687 1.00 56.66 86 LYS A CA 1
ATOM 707 C C . LYS A 1 86 ? 23.888 6.858 -15.462 1.00 56.66 86 LYS A C 1
ATOM 709 O O . LYS A 1 86 ? 23.534 7.128 -14.319 1.00 56.66 86 LYS A O 1
ATOM 714 N N . LYS A 1 87 ? 23.160 7.212 -16.529 1.00 52.84 87 LYS A N 1
ATOM 715 C CA . LYS A 1 87 ? 21.904 7.987 -16.471 1.00 52.84 87 LYS A CA 1
ATOM 716 C C . LYS A 1 87 ? 20.669 7.147 -16.081 1.00 52.84 87 LYS A C 1
ATOM 718 O O . LYS A 1 87 ? 19.608 7.718 -15.836 1.00 52.84 87 LYS A O 1
ATOM 723 N N . GLN A 1 88 ? 20.792 5.816 -15.966 1.00 49.78 88 GLN A N 1
ATOM 724 C CA . GLN A 1 88 ? 19.751 4.915 -15.440 1.00 49.78 88 GLN A CA 1
ATOM 725 C C . GLN A 1 88 ? 20.184 4.219 -14.128 1.00 49.78 88 GLN A C 1
ATOM 727 O O . GLN A 1 88 ? 20.483 3.027 -14.126 1.00 49.78 88 GLN A O 1
ATOM 732 N N . PRO A 1 89 ? 20.172 4.913 -12.975 1.00 48.09 89 PRO A N 1
ATOM 733 C CA . PRO A 1 89 ? 20.651 4.352 -11.704 1.00 48.09 89 PRO A CA 1
ATOM 734 C C . PRO A 1 89 ? 19.761 3.247 -11.098 1.00 48.09 89 PRO A C 1
ATOM 736 O O . PRO A 1 89 ? 20.180 2.559 -10.175 1.00 48.09 89 PRO A O 1
ATOM 739 N N . HIS A 1 90 ? 18.543 3.038 -11.605 1.00 52.28 90 HIS A N 1
ATOM 740 C CA . HIS A 1 90 ? 17.563 2.112 -11.018 1.00 52.28 90 HIS A CA 1
ATOM 741 C C . HIS A 1 90 ? 17.736 0.640 -11.441 1.00 52.28 90 HIS A C 1
ATOM 743 O O . HIS A 1 90 ? 16.979 -0.209 -10.984 1.00 52.28 90 HIS A O 1
ATOM 749 N N . LEU A 1 91 ? 18.717 0.333 -12.299 1.00 48.16 91 LEU A N 1
ATOM 750 C CA . LEU A 1 91 ? 19.041 -1.034 -12.736 1.00 48.16 91 LEU A CA 1
ATOM 751 C C . LEU A 1 91 ? 20.199 -1.678 -11.947 1.00 48.16 91 LEU A C 1
ATOM 753 O O . LEU A 1 91 ? 20.495 -2.846 -12.176 1.00 48.16 91 LEU A O 1
ATOM 757 N N . ASN A 1 92 ? 20.835 -0.956 -11.014 1.00 47.19 92 ASN A N 1
ATOM 758 C CA . ASN A 1 92 ? 21.979 -1.458 -10.233 1.00 47.19 92 ASN A CA 1
ATOM 759 C C . ASN A 1 92 ? 21.618 -1.914 -8.805 1.00 47.19 92 ASN A C 1
ATOM 761 O O . ASN A 1 92 ? 22.509 -2.215 -8.016 1.00 47.19 92 ASN A O 1
ATOM 765 N N . SER A 1 93 ? 20.336 -1.994 -8.442 1.00 46.12 93 SER A N 1
ATOM 766 C CA . SER A 1 93 ? 19.911 -2.426 -7.099 1.00 46.12 93 SER A CA 1
ATOM 767 C C . SER A 1 93 ? 19.935 -3.948 -6.880 1.00 46.12 93 SER A C 1
ATOM 769 O O . SER A 1 93 ? 19.549 -4.408 -5.811 1.00 46.12 93 SER A O 1
ATOM 771 N N . SER A 1 94 ? 20.421 -4.746 -7.839 1.00 41.78 94 SER A N 1
ATOM 772 C CA . SER A 1 94 ? 20.538 -6.208 -7.700 1.00 41.78 94 SER A CA 1
ATOM 773 C C . SER A 1 94 ? 21.897 -6.701 -7.171 1.00 41.78 94 SER A C 1
ATOM 775 O O . SER A 1 94 ? 22.170 -7.893 -7.255 1.00 41.78 94 SER A O 1
ATOM 777 N N . LEU A 1 95 ? 22.756 -5.823 -6.638 1.00 40.84 95 LEU A N 1
ATOM 778 C CA . LEU A 1 95 ? 24.097 -6.165 -6.121 1.00 40.84 95 LEU A CA 1
ATOM 779 C C . LEU A 1 95 ? 24.329 -5.658 -4.684 1.00 40.84 95 LEU A C 1
ATOM 781 O O . LEU A 1 95 ? 25.385 -5.131 -4.351 1.00 40.84 95 LEU A O 1
ATOM 785 N N . GLY A 1 96 ? 23.323 -5.813 -3.820 1.00 33.72 96 GLY A N 1
ATOM 786 C CA . GLY A 1 96 ? 23.397 -5.375 -2.424 1.00 33.72 96 GLY A CA 1
ATOM 787 C C . GLY A 1 96 ? 22.466 -6.134 -1.482 1.00 33.72 96 GLY A C 1
ATOM 788 O O . GLY A 1 96 ? 21.842 -5.518 -0.630 1.00 33.72 96 GLY A O 1
ATOM 789 N N . TYR A 1 97 ? 22.349 -7.455 -1.640 1.00 34.97 97 TYR A N 1
ATOM 790 C CA . TYR A 1 97 ? 21.991 -8.325 -0.518 1.00 34.97 97 TYR A CA 1
ATOM 791 C C . TYR A 1 97 ? 23.300 -8.811 0.107 1.00 34.97 97 TYR A C 1
ATOM 793 O O . TYR A 1 97 ? 23.808 -9.870 -0.247 1.00 34.97 97 TYR A O 1
ATOM 801 N N . VAL A 1 98 ? 23.863 -8.005 1.006 1.00 34.78 98 VAL A N 1
ATOM 802 C CA . VAL A 1 98 ? 24.716 -8.536 2.070 1.00 34.78 98 VAL A CA 1
ATOM 803 C C . VAL A 1 98 ? 23.806 -8.657 3.277 1.00 34.78 98 VAL A C 1
ATOM 805 O O . VAL A 1 98 ? 23.333 -7.673 3.837 1.00 34.78 98 VAL A O 1
ATOM 808 N N . SER A 1 99 ? 23.480 -9.903 3.584 1.00 35.25 99 SER A N 1
ATOM 809 C CA . SER A 1 99 ? 23.027 -10.333 4.891 1.00 35.25 99 SER A CA 1
ATOM 810 C C . SER A 1 99 ? 24.079 -9.962 5.930 1.00 35.25 99 SER A C 1
ATOM 812 O O . SER A 1 99 ? 25.178 -10.508 5.875 1.00 35.25 99 SER A O 1
ATOM 814 N N . GLU A 1 100 ? 23.732 -9.119 6.892 1.00 36.09 100 GLU A N 1
ATOM 815 C CA . GLU A 1 100 ? 24.364 -9.155 8.206 1.00 36.09 100 GLU A CA 1
ATOM 816 C C . GLU A 1 100 ? 23.277 -9.170 9.281 1.00 36.09 100 GLU A C 1
ATOM 818 O O . GLU A 1 100 ? 22.244 -8.502 9.180 1.00 36.09 100 GLU A O 1
ATOM 823 N N . ILE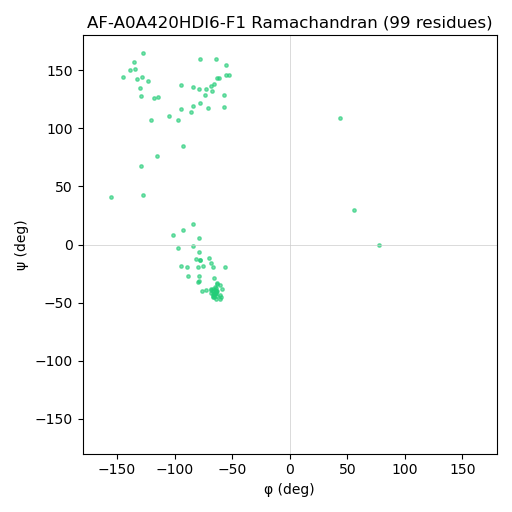 A 1 101 ? 23.530 -10.079 10.217 1.00 35.66 101 ILE A N 1
ATOM 824 C CA . ILE A 1 101 ? 22.874 -10.324 11.499 1.00 35.66 101 ILE A CA 1
ATOM 825 C C . ILE A 1 101 ? 23.124 -9.129 12.419 1.00 35.66 101 ILE A C 1
ATOM 827 O O . ILE A 1 101 ? 24.246 -8.581 12.355 1.00 35.66 101 ILE A O 1
#

Radius of gyration: 24.59 Å; Cα contacts (8 Å, |Δi|>4): 42; chains: 1; bounding box: 55×18×77 Å

Secondary structure (DSSP, 8-state):
-PPPPPPSEEEEEEEPTTSS--EEEEEEETTSPPP------HHHHHHHHHHHHHHHHHHHHHHHHH-GGGS--HHHHHHHHHHHHHT-GGG-TTS------

Organism: NCBI:txid62708

InterPro domains:
  IPR011332 Zinc-binding ribosomal protein [SSF57829] (5-44)
  IPR038584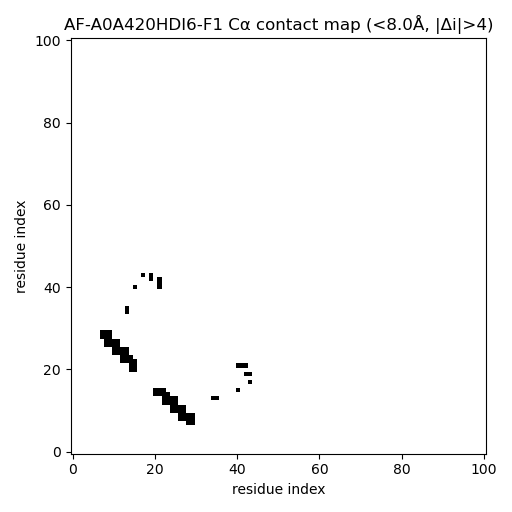 Large ribosomal subunit protein bL33 superfamily [G3DSA:2.20.28.120] (1-69)
  IPR052008 Mitochondrial ribosomal protein bL33 [PTHR47037] (1-43)

Sequence (101 aa):
MAKKPKSRTIAVRLISMAMTGYYKTLVRPRTHRPLSMLKYDPVESVVLRAKTWWPVTKYIQKVLFVMPEVFGDPLELHHIFIILKKKQPHLNSSLGYVSEI

Mean predicted aligned error: 15.76 Å

Foldseek 3Di:
DDDDDDDQKDWDWDADPVPQRDTDTDIDGPPDDDDDDDDDDPSVVVVVCCVVCVVVVVVVVVVCVVCVPVDDDPVVVVVVVVVVVVVPPPVPPPPDPDDDD